Protein AF-A0A090RYE0-F1 (afdb_monomer_lite)

Secondary structure (DSSP, 8-state):
-HHHHHHHHHHTTT-----S--SPPTTTT---TT--PPPP-HHHHHHHHHH-PPTTTT-

Structure (mmCIF, N/CA/C/O backbone):
data_AF-A0A090RYE0-F1
#
_entry.id   AF-A0A090RYE0-F1
#
loop_
_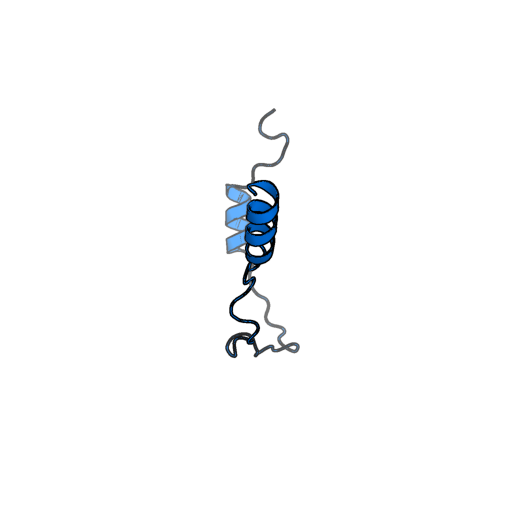atom_site.group_PDB
_atom_site.id
_atom_site.type_symbol
_atom_site.label_atom_id
_atom_site.label_alt_id
_atom_site.label_comp_id
_atom_site.label_asym_id
_atom_site.label_entity_id
_atom_site.label_seq_id
_atom_site.pdbx_PDB_ins_code
_atom_site.Cartn_x
_atom_site.Cartn_y
_atom_site.Cartn_z
_atom_site.occupancy
_atom_site.B_iso_or_equiv
_atom_site.auth_seq_id
_atom_site.auth_comp_id
_atom_site.auth_asym_id
_atom_site.auth_atom_id
_atom_site.pdbx_PDB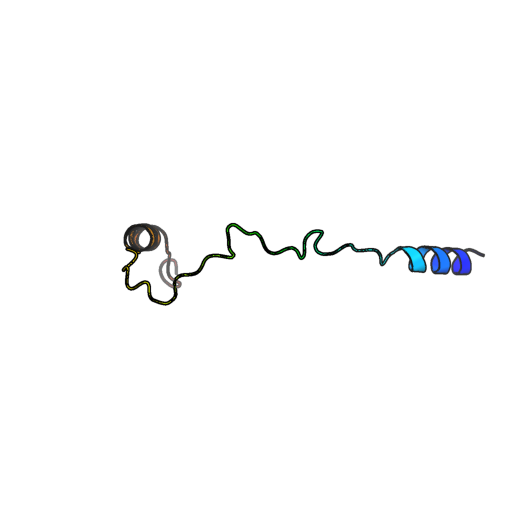_model_num
ATOM 1 N N . MET A 1 1 ? -12.050 37.410 -39.604 1.00 70.50 1 MET A N 1
ATOM 2 C CA . MET A 1 1 ? -10.767 37.423 -38.865 1.00 70.50 1 MET A CA 1
ATOM 3 C C . MET A 1 1 ? -10.861 36.736 -37.507 1.00 70.50 1 MET A C 1
ATOM 5 O O . MET A 1 1 ? -10.124 35.785 -37.302 1.00 70.50 1 MET A O 1
ATOM 9 N N . LEU A 1 2 ? -11.812 37.104 -36.636 1.00 81.00 2 LEU A N 1
ATOM 10 C CA . LEU A 1 2 ? -11.965 36.501 -35.298 1.00 81.00 2 LEU A CA 1
ATOM 11 C C . LEU A 1 2 ? -12.094 34.961 -35.297 1.00 81.00 2 LEU A C 1
ATOM 13 O O . LEU A 1 2 ? -11.448 34.296 -34.503 1.00 81.00 2 LEU A O 1
ATOM 17 N N . ARG A 1 3 ? -12.852 34.382 -36.241 1.00 83.12 3 ARG A N 1
ATOM 18 C CA . ARG A 1 3 ? -13.029 32.918 -36.356 1.00 83.12 3 ARG A CA 1
ATOM 19 C C . ARG A 1 3 ? -11.735 32.165 -36.676 1.00 83.12 3 ARG A C 1
ATOM 21 O O . ARG A 1 3 ? -11.490 31.107 -36.115 1.00 83.12 3 ARG A O 1
ATOM 28 N N . VAL A 1 4 ? -10.911 32.719 -37.565 1.00 88.38 4 VAL A N 1
ATOM 29 C CA . VAL A 1 4 ? -9.614 32.128 -37.935 1.00 88.38 4 VAL A CA 1
ATOM 30 C C . VAL A 1 4 ? -8.661 32.191 -36.743 1.00 88.38 4 VAL A C 1
ATOM 32 O O . VAL A 1 4 ? -7.982 31.217 -36.451 1.00 88.38 4 VAL A O 1
ATOM 35 N N . LEU A 1 5 ? -8.686 33.298 -35.997 1.00 90.44 5 LEU A N 1
ATOM 36 C CA . LEU A 1 5 ? -7.901 33.457 -34.776 1.00 90.44 5 LEU A CA 1
ATOM 37 C C . LEU A 1 5 ? -8.297 32.432 -33.698 1.00 90.44 5 LEU A C 1
ATOM 39 O O . LEU A 1 5 ? -7.426 31.795 -33.115 1.00 90.44 5 LEU A O 1
ATOM 43 N N . SER A 1 6 ? -9.596 32.207 -33.475 1.00 86.81 6 SER A N 1
ATOM 44 C CA . SER A 1 6 ? -10.079 31.188 -32.531 1.00 86.81 6 SER A CA 1
ATOM 45 C C . SER A 1 6 ? -9.643 29.768 -32.908 1.00 86.81 6 SER A C 1
ATOM 47 O O . SER A 1 6 ? -9.306 28.985 -32.025 1.00 86.81 6 SER A O 1
ATOM 49 N N . LEU A 1 7 ? -9.606 29.442 -34.205 1.00 88.31 7 LEU A N 1
ATOM 50 C CA . LEU A 1 7 ? -9.133 28.139 -34.686 1.00 88.31 7 LEU A CA 1
ATOM 51 C C . LEU A 1 7 ? -7.637 27.939 -34.423 1.00 88.31 7 LEU A C 1
ATOM 53 O O . LEU A 1 7 ? -7.235 26.845 -34.040 1.00 88.31 7 LEU A O 1
ATOM 57 N N . VAL A 1 8 ? -6.828 28.994 -34.559 1.00 88.62 8 VAL A N 1
ATOM 58 C CA . VAL A 1 8 ? -5.396 28.951 -34.225 1.00 88.62 8 VAL A CA 1
ATOM 59 C C . VAL A 1 8 ? -5.194 28.701 -32.731 1.00 88.62 8 VAL A C 1
ATOM 61 O O . VAL A 1 8 ? -4.403 27.838 -32.367 1.00 88.62 8 VAL A O 1
ATOM 64 N N . PHE A 1 9 ? -5.942 29.382 -31.858 1.00 86.25 9 PHE A N 1
ATOM 65 C CA . PHE A 1 9 ? -5.862 29.150 -30.409 1.00 86.25 9 PHE A CA 1
ATOM 66 C C . PHE A 1 9 ? -6.273 27.728 -30.003 1.00 86.25 9 PHE A C 1
ATOM 68 O O . PHE A 1 9 ? -5.677 27.158 -29.091 1.00 86.25 9 PHE A O 1
ATOM 75 N N . LEU A 1 10 ? -7.241 27.128 -30.702 1.00 86.06 10 LEU A N 1
ATOM 76 C CA . LEU A 1 10 ? -7.692 25.765 -30.424 1.00 86.06 10 LEU A CA 1
ATOM 77 C C . LEU A 1 10 ? -6.596 24.716 -30.685 1.00 86.06 10 LEU A C 1
ATOM 79 O O . LEU A 1 10 ? -6.545 23.712 -29.980 1.00 86.06 10 LEU A O 1
ATOM 83 N N . MET A 1 11 ? -5.682 24.962 -31.634 1.00 81.06 11 MET A N 1
ATOM 84 C CA . MET A 1 11 ? -4.576 24.039 -31.939 1.00 81.06 11 MET A CA 1
ATOM 85 C C . MET A 1 11 ? -3.549 23.911 -30.806 1.00 81.06 11 MET A C 1
ATOM 87 O O . MET A 1 11 ? -2.853 22.903 -30.730 1.00 81.06 11 MET A O 1
ATOM 91 N N . PHE A 1 12 ? -3.458 24.904 -29.917 1.00 78.62 12 PHE A N 1
ATOM 92 C CA . PHE A 1 12 ? -2.516 24.904 -28.791 1.00 78.62 12 PHE A CA 1
ATOM 93 C C . PHE A 1 12 ? -3.171 24.530 -27.454 1.00 78.62 12 PHE A C 1
ATOM 95 O O . PHE A 1 12 ? -2.478 24.417 -26.447 1.00 78.62 12 PHE A O 1
ATOM 102 N N . ALA A 1 13 ? -4.492 24.327 -27.423 1.00 79.75 13 ALA A N 1
ATOM 103 C CA . ALA A 1 13 ? -5.244 24.082 -26.192 1.00 79.75 13 ALA A CA 1
ATOM 104 C C . ALA A 1 13 ? -5.140 22.634 -25.667 1.00 79.75 13 ALA A C 1
ATOM 106 O O . ALA A 1 13 ? -5.555 22.363 -24.544 1.00 79.75 13 ALA A O 1
ATOM 107 N N . THR A 1 14 ? -4.603 21.694 -26.456 1.00 71.06 14 THR A N 1
ATOM 108 C CA . THR A 1 14 ? -4.605 20.254 -26.133 1.00 71.06 14 THR A CA 1
ATOM 109 C C . THR A 1 14 ? -3.284 19.722 -25.571 1.00 71.06 14 THR A C 1
ATOM 111 O O . THR A 1 14 ? -3.119 18.510 -25.451 1.00 71.06 14 THR A O 1
ATOM 114 N N . SER A 1 15 ? -2.328 20.577 -25.202 1.00 68.75 15 SER A N 1
ATOM 115 C CA . SER A 1 15 ? -1.056 20.163 -24.591 1.00 68.75 15 SER A CA 1
ATOM 116 C C . SER A 1 15 ? -1.199 19.885 -23.086 1.00 68.75 15 SER A C 1
ATOM 118 O O . SER A 1 15 ? -0.543 20.496 -22.246 1.00 68.75 15 SER A O 1
ATOM 120 N N . ALA A 1 16 ? -2.061 18.933 -22.725 1.00 71.06 16 ALA A N 1
ATOM 121 C CA . ALA A 1 16 ? -2.102 18.387 -21.373 1.00 71.06 16 ALA A CA 1
ATOM 122 C C . ALA A 1 16 ? -1.007 17.315 -21.229 1.00 71.06 16 ALA A C 1
ATOM 124 O O . ALA A 1 16 ? -1.149 16.196 -21.717 1.00 71.06 16 ALA A O 1
ATOM 125 N N . PHE A 1 17 ? 0.106 17.658 -20.576 1.00 69.50 17 PHE A N 1
ATOM 126 C CA . PHE A 1 17 ? 1.173 16.709 -20.246 1.00 69.50 17 PHE A CA 1
ATOM 127 C C . PHE A 1 17 ? 0.734 15.844 -19.056 1.00 69.50 17 PHE A C 1
ATOM 129 O O . PHE A 1 17 ? 1.010 16.152 -17.896 1.00 69.50 17 PHE A O 1
ATOM 136 N N . SER A 1 18 ? -0.031 14.790 -19.333 1.00 67.94 18 SER A N 1
ATOM 137 C CA . SER A 1 18 ? -0.436 13.828 -18.312 1.00 67.94 18 SER A CA 1
ATOM 138 C C . SER A 1 18 ? 0.712 12.862 -18.011 1.00 67.94 18 SER A C 1
ATOM 140 O O . SER A 1 18 ? 1.143 12.127 -18.894 1.00 67.94 18 SER A O 1
ATOM 142 N N . ALA A 1 19 ? 1.130 12.847 -16.741 1.00 63.47 19 ALA A N 1
ATOM 143 C CA . ALA A 1 19 ? 2.125 11.966 -16.121 1.00 63.47 19 ALA A CA 1
ATOM 144 C C . ALA A 1 19 ? 3.603 12.253 -16.487 1.00 63.47 19 ALA A C 1
ATOM 146 O O . ALA A 1 19 ? 4.177 11.592 -17.348 1.00 63.47 19 ALA A O 1
ATOM 147 N N . PRO A 1 20 ? 4.278 13.171 -15.764 1.00 65.50 20 PRO A N 1
ATOM 148 C CA . PRO A 1 20 ? 5.684 13.522 -15.996 1.00 65.50 20 PRO A CA 1
ATOM 149 C C . PRO A 1 20 ? 6.711 12.414 -15.703 1.00 65.50 20 PRO A C 1
ATOM 151 O O . PRO A 1 20 ? 7.903 12.658 -15.863 1.00 65.50 20 PRO A O 1
ATOM 154 N N . ARG A 1 21 ? 6.298 11.217 -15.260 1.00 63.75 21 ARG A N 1
ATOM 155 C CA . ARG A 1 21 ? 7.202 10.094 -14.967 1.00 63.75 21 ARG A CA 1
ATOM 156 C C . ARG A 1 21 ? 6.530 8.753 -15.257 1.00 63.75 21 ARG A C 1
ATOM 158 O O . ARG A 1 21 ? 5.77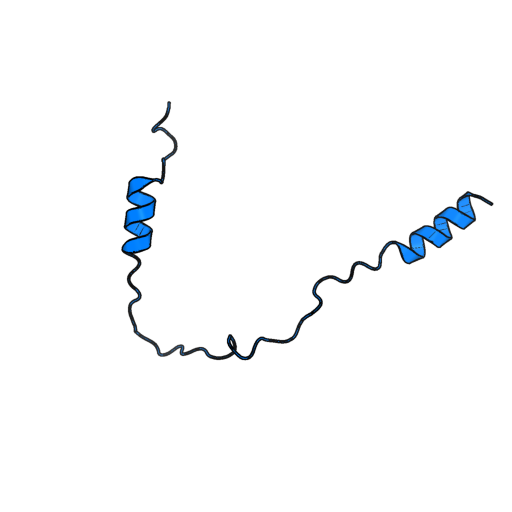5 8.255 -14.431 1.00 63.75 21 ARG A O 1
ATOM 165 N N . SER A 1 22 ? 6.835 8.170 -16.415 1.00 69.62 22 SER A N 1
ATOM 166 C CA . SER A 1 22 ? 6.568 6.754 -16.714 1.00 69.62 22 SER A CA 1
ATOM 167 C C . SER A 1 22 ? 7.642 5.821 -16.141 1.00 69.62 22 SER A C 1
ATOM 169 O O . SER A 1 22 ? 7.565 4.609 -16.313 1.00 69.62 22 SER A O 1
ATOM 171 N N . GLU A 1 23 ? 8.683 6.382 -15.526 1.00 78.38 23 GLU A N 1
ATOM 172 C CA . GLU A 1 23 ? 9.801 5.625 -14.982 1.00 78.38 23 GLU A CA 1
ATOM 173 C C . GLU A 1 23 ? 9.371 4.857 -13.733 1.00 78.38 23 GLU A C 1
ATOM 175 O O . GLU A 1 23 ? 8.862 5.435 -12.767 1.00 78.38 23 GLU A O 1
ATOM 180 N N . LEU A 1 24 ? 9.598 3.544 -13.759 1.00 78.44 24 LEU A N 1
ATOM 181 C CA . LEU A 1 24 ? 9.378 2.676 -12.614 1.00 78.44 24 LEU A CA 1
ATOM 182 C C . LEU A 1 24 ? 10.289 3.110 -11.463 1.00 78.44 24 LEU A C 1
ATOM 184 O O . LEU A 1 24 ? 11.504 3.244 -11.615 1.00 78.44 24 LEU A O 1
ATOM 188 N N . TRP A 1 25 ? 9.707 3.304 -10.284 1.00 85.00 25 TRP A N 1
ATOM 189 C CA . TRP A 1 25 ? 10.491 3.574 -9.089 1.00 85.00 25 TRP A CA 1
ATOM 190 C C . TRP A 1 25 ? 11.198 2.301 -8.630 1.00 85.00 25 TRP A C 1
ATOM 192 O O . TRP A 1 25 ? 10.548 1.343 -8.227 1.00 85.00 25 TRP A O 1
ATOM 202 N N . SER A 1 26 ? 12.532 2.329 -8.606 1.00 85.81 26 SER A N 1
ATOM 203 C CA . SER A 1 26 ? 13.378 1.205 -8.174 1.00 85.81 26 SER A CA 1
ATOM 204 C C . SER A 1 26 ? 13.078 0.706 -6.755 1.00 85.81 26 SER A C 1
ATOM 206 O O . SER A 1 26 ? 13.359 -0.443 -6.428 1.00 85.81 26 SER A O 1
ATOM 208 N N . TYR A 1 27 ? 12.480 1.550 -5.910 1.00 83.62 27 TYR A N 1
ATOM 209 C CA . TYR A 1 27 ? 11.970 1.149 -4.599 1.00 83.62 27 TYR A CA 1
ATOM 210 C C . TYR A 1 27 ? 10.834 0.115 -4.701 1.00 83.62 27 TYR A C 1
ATOM 212 O O . TYR A 1 27 ? 10.807 -0.834 -3.924 1.00 83.62 27 TYR A O 1
ATOM 220 N N . TRP A 1 28 ? 9.930 0.278 -5.672 1.00 84.69 28 TRP A N 1
ATOM 221 C CA . TRP A 1 28 ? 8.770 -0.593 -5.895 1.00 84.69 28 TRP A CA 1
ATOM 222 C C . TRP A 1 28 ? 9.060 -1.793 -6.807 1.00 84.69 28 TRP A C 1
ATOM 224 O O . TRP A 1 28 ? 8.212 -2.666 -6.935 1.00 84.69 28 TRP A O 1
ATOM 234 N N . ASP A 1 29 ? 10.251 -1.867 -7.405 1.00 86.94 29 ASP A N 1
ATOM 235 C CA . ASP A 1 29 ? 10.673 -2.955 -8.307 1.00 86.94 29 ASP A CA 1
ATOM 236 C C . ASP A 1 29 ? 10.996 -4.276 -7.572 1.00 86.94 29 ASP A C 1
ATOM 238 O O . ASP A 1 29 ? 11.234 -5.314 -8.181 1.00 86.94 29 ASP A O 1
ATOM 242 N N . LYS A 1 30 ? 11.002 -4.268 -6.233 1.00 87.12 30 LYS A N 1
ATOM 243 C CA . LYS A 1 30 ? 11.301 -5.451 -5.416 1.00 87.12 30 LYS A CA 1
ATOM 244 C C . LYS A 1 30 ? 10.013 -6.110 -4.917 1.00 87.12 30 LYS A C 1
ATOM 246 O O . LYS A 1 30 ? 9.404 -5.613 -3.973 1.00 87.12 30 LYS A O 1
ATOM 251 N N . SER A 1 31 ? 9.647 -7.262 -5.479 1.00 87.88 31 SER A N 1
ATOM 252 C CA . SER A 1 31 ? 8.635 -8.169 -4.913 1.00 87.88 31 SER A CA 1
ATOM 253 C C . SER A 1 31 ? 9.273 -9.459 -4.380 1.00 87.88 31 SER A C 1
ATOM 255 O O . SER A 1 31 ? 10.368 -9.851 -4.787 1.00 87.88 31 SER A O 1
ATOM 257 N N . ASN A 1 32 ? 8.606 -10.117 -3.428 1.00 90.38 32 ASN A N 1
ATOM 258 C CA . ASN A 1 32 ? 8.943 -11.476 -3.004 1.00 90.38 32 ASN A CA 1
ATOM 259 C C . ASN A 1 32 ? 7.664 -12.316 -2.960 1.00 90.38 32 ASN A C 1
ATOM 261 O O . ASN A 1 32 ? 6.995 -12.386 -1.931 1.00 90.38 32 ASN A O 1
ATOM 265 N N . ASP A 1 33 ? 7.357 -12.971 -4.075 1.00 87.88 33 ASP A N 1
ATOM 266 C CA . ASP A 1 33 ? 6.126 -13.750 -4.251 1.00 87.88 33 ASP A CA 1
ATOM 267 C C . ASP A 1 33 ? 6.102 -15.024 -3.390 1.00 87.88 33 ASP A C 1
ATOM 269 O O . ASP A 1 33 ? 5.045 -15.582 -3.115 1.00 87.88 33 ASP A O 1
ATOM 273 N N . SER A 1 34 ? 7.271 -15.469 -2.919 1.00 94.06 34 SER A N 1
ATOM 274 C CA . SER A 1 34 ? 7.399 -16.601 -1.995 1.00 94.06 34 SER A CA 1
ATOM 275 C C . SER A 1 34 ? 7.195 -16.216 -0.525 1.00 94.06 34 SER A C 1
ATOM 277 O O . SER A 1 34 ? 7.273 -17.073 0.355 1.00 94.06 34 SER A O 1
ATOM 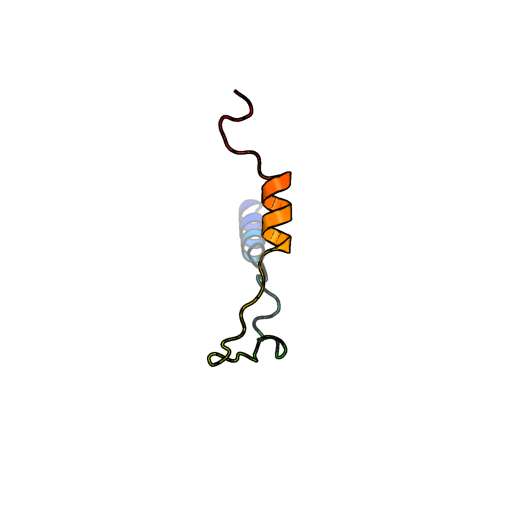279 N N . ASN A 1 35 ? 6.962 -14.932 -0.231 1.00 92.75 35 ASN A N 1
ATOM 280 C CA . ASN A 1 35 ? 6.786 -14.462 1.134 1.00 92.75 35 ASN A CA 1
ATOM 281 C C . ASN A 1 35 ? 5.476 -14.993 1.736 1.00 92.75 35 ASN A C 1
ATOM 283 O O . ASN A 1 35 ? 4.386 -14.623 1.311 1.00 92.75 35 ASN A O 1
ATOM 287 N N . THR A 1 36 ? 5.589 -15.816 2.778 1.00 93.94 36 THR A N 1
ATOM 288 C CA . THR A 1 36 ? 4.449 -16.364 3.528 1.00 93.94 36 THR A CA 1
ATOM 289 C C . THR A 1 36 ? 4.167 -15.607 4.828 1.00 93.94 36 THR A C 1
ATOM 291 O O . THR A 1 36 ? 3.449 -16.114 5.692 1.00 93.94 36 THR A O 1
ATOM 294 N N . GLN A 1 37 ? 4.771 -14.432 5.033 1.00 94.31 37 GLN A N 1
ATOM 295 C CA . GLN A 1 37 ? 4.508 -13.624 6.221 1.00 94.31 37 GLN A CA 1
ATOM 296 C C . GLN A 1 37 ? 3.037 -13.213 6.278 1.00 94.31 37 GLN A C 1
ATOM 298 O O . GLN A 1 37 ? 2.489 -12.640 5.339 1.00 94.31 37 GLN A O 1
ATOM 303 N N . SER A 1 38 ? 2.419 -13.463 7.429 1.00 93.00 38 SER A N 1
ATOM 304 C CA . SER A 1 38 ? 1.091 -12.947 7.731 1.00 93.00 38 SER A CA 1
ATOM 305 C C . SER A 1 38 ? 1.217 -11.527 8.275 1.00 93.00 38 SER A C 1
ATOM 307 O O . SER A 1 38 ? 1.868 -11.297 9.296 1.00 93.00 38 SER A O 1
ATOM 309 N N . VAL A 1 39 ? 0.605 -10.566 7.585 1.00 92.69 39 VAL A N 1
ATOM 310 C CA . VAL A 1 39 ? 0.523 -9.177 8.042 1.00 92.69 39 VAL A CA 1
ATOM 311 C C . VAL A 1 39 ? -0.736 -9.027 8.888 1.00 92.69 39 VAL A C 1
ATOM 313 O O . VAL A 1 39 ? -1.847 -9.295 8.428 1.00 92.69 39 VAL A O 1
ATOM 316 N N . SER A 1 40 ? -0.573 -8.596 10.138 1.00 95.75 40 SER A N 1
ATOM 317 C CA . SER A 1 40 ? -1.714 -8.342 11.016 1.00 95.75 40 SER A CA 1
ATOM 318 C C . SER A 1 40 ? -2.502 -7.127 10.535 1.00 95.75 40 SER A C 1
ATOM 320 O O . SER A 1 40 ? -1.962 -6.029 10.424 1.00 95.75 40 SER A O 1
ATOM 322 N N . HIS A 1 41 ? -3.800 -7.320 10.316 1.00 96.00 41 HIS A N 1
ATOM 323 C CA . HIS A 1 41 ? -4.741 -6.249 9.984 1.00 96.00 41 HIS A CA 1
ATOM 324 C C . HIS A 1 41 ? -5.503 -5.745 11.223 1.00 96.00 41 HIS A C 1
ATOM 326 O O . HIS A 1 41 ? -6.431 -4.949 11.100 1.00 96.00 41 HIS A O 1
ATOM 332 N N . GLN A 1 42 ? -5.098 -6.170 12.429 1.00 97.50 42 GLN A N 1
ATOM 333 C CA . GLN A 1 42 ? -5.798 -5.888 13.688 1.00 97.50 42 GLN A CA 1
ATOM 334 C C . GLN A 1 42 ? -5.988 -4.387 13.934 1.00 97.50 42 GLN A C 1
ATOM 336 O O . GLN A 1 42 ? -7.070 -3.962 14.322 1.00 97.50 42 GLN A O 1
ATOM 341 N N . ALA A 1 43 ? -4.954 -3.577 13.686 1.00 97.00 43 ALA A N 1
ATOM 342 C CA . ALA A 1 43 ? -5.031 -2.129 13.880 1.00 97.00 43 ALA A CA 1
ATOM 343 C C . ALA A 1 43 ? -6.090 -1.488 12.971 1.00 97.00 43 ALA A C 1
ATOM 345 O O . ALA A 1 43 ? -6.799 -0.575 13.392 1.00 97.00 43 ALA A O 1
ATOM 346 N N . TRP A 1 44 ? -6.217 -1.995 11.743 1.00 97.12 44 TRP A N 1
ATOM 347 C CA . TRP A 1 44 ? -7.209 -1.509 10.797 1.00 97.12 44 TRP A CA 1
ATOM 348 C C . TRP A 1 44 ? -8.614 -1.967 11.168 1.00 97.12 44 TRP A C 1
ATOM 350 O O . TRP A 1 44 ? -9.540 -1.160 11.166 1.00 97.12 44 TRP A O 1
ATOM 360 N N . GLN A 1 45 ? -8.749 -3.213 11.619 1.00 97.50 45 GLN A N 1
ATOM 361 C CA . GLN A 1 45 ? -10.008 -3.719 12.150 1.00 97.50 45 GLN A CA 1
ATOM 362 C C . GLN A 1 45 ? -10.488 -2.892 13.349 1.00 97.50 45 GLN A C 1
ATOM 364 O O . GLN A 1 45 ? -11.611 -2.411 13.339 1.00 97.50 45 GLN A O 1
ATOM 369 N N . SER A 1 46 ? -9.620 -2.611 14.327 1.00 97.56 46 SER A N 1
ATOM 370 C CA . SER A 1 46 ? -9.990 -1.809 15.505 1.00 97.56 46 SER A CA 1
ATOM 371 C C . SER A 1 46 ? -10.411 -0.376 15.169 1.00 97.56 46 SER A C 1
ATOM 373 O O . SER A 1 46 ? -11.195 0.225 15.903 1.00 97.56 46 SER A O 1
ATOM 375 N N . PHE A 1 47 ? -9.878 0.194 14.087 1.00 97.38 47 PHE A N 1
ATOM 376 C CA . PHE A 1 47 ? -10.327 1.487 13.584 1.00 97.38 47 PHE A CA 1
ATOM 377 C C . PHE A 1 47 ? -11.743 1.384 13.007 1.00 97.38 47 PHE A C 1
ATOM 379 O O . PHE A 1 47 ? -12.614 2.170 13.378 1.00 97.38 47 PHE A O 1
ATOM 386 N N . LEU A 1 48 ? -11.983 0.397 12.141 1.00 96.12 48 LEU A N 1
ATOM 387 C CA . LEU A 1 48 ? -13.290 0.182 11.524 1.00 96.12 48 LEU A CA 1
ATOM 388 C C . LEU A 1 48 ? -14.355 -0.151 12.570 1.00 96.12 48 LEU A C 1
ATOM 390 O O . LEU A 1 48 ? -15.402 0.479 12.563 1.00 96.12 48 LEU A O 1
ATOM 394 N N . ASP A 1 49 ? -14.059 -1.020 13.533 1.00 95.69 49 ASP A N 1
ATOM 395 C CA . ASP A 1 49 ? -14.985 -1.375 14.616 1.00 95.69 49 ASP A CA 1
ATOM 396 C C . ASP A 1 49 ? -15.463 -0.151 15.4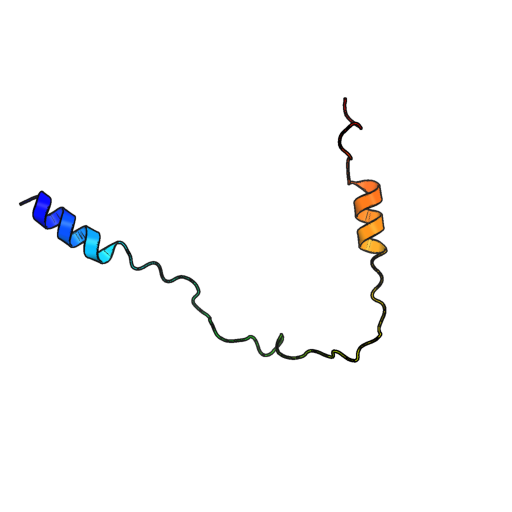10 1.00 95.69 49 ASP A C 1
ATOM 398 O O . ASP A 1 49 ? -16.557 -0.145 15.968 1.00 95.69 49 ASP A O 1
ATOM 402 N N . ARG A 1 50 ? -14.630 0.894 15.494 1.00 95.12 50 ARG A N 1
ATOM 403 C CA . ARG A 1 50 ? -14.948 2.111 16.243 1.00 95.12 50 ARG A CA 1
ATOM 404 C C . ARG A 1 50 ? -15.706 3.148 15.420 1.00 95.12 50 ARG A C 1
ATOM 406 O O . ARG A 1 50 ? -16.457 3.929 15.999 1.00 95.12 50 ARG A O 1
ATOM 413 N N . TYR A 1 51 ? -15.440 3.228 14.122 1.00 95.25 51 TYR A N 1
ATOM 414 C CA . TYR A 1 51 ? -15.821 4.391 13.315 1.00 95.25 51 TYR A CA 1
ATOM 415 C C . TYR A 1 51 ? -16.633 4.058 12.067 1.00 95.25 51 TYR A C 1
ATOM 417 O O . TYR A 1 51 ? -17.194 4.970 11.459 1.00 95.25 51 TYR A O 1
ATOM 425 N N . LEU A 1 52 ? -16.690 2.793 11.657 1.00 93.38 52 LEU A N 1
ATOM 426 C CA . LEU A 1 52 ? -17.499 2.377 10.524 1.00 93.38 52 LEU A CA 1
ATOM 427 C C . LEU A 1 52 ? -18.964 2.336 10.958 1.00 93.38 52 LEU A C 1
ATOM 429 O O . LEU A 1 52 ? -19.401 1.401 11.616 1.00 93.38 52 LEU A O 1
ATOM 433 N N . VAL A 1 53 ? -19.707 3.367 10.574 1.00 89.50 53 VAL A N 1
ATOM 434 C CA . VAL A 1 53 ? -21.162 3.409 10.719 1.00 89.50 53 VAL A CA 1
ATOM 435 C C . VAL A 1 53 ? -21.778 2.636 9.560 1.00 89.50 53 VAL A C 1
ATOM 437 O O . VAL A 1 53 ? -21.480 2.926 8.398 1.00 89.50 53 VAL A O 1
ATOM 440 N N . THR A 1 54 ? -22.633 1.664 9.864 1.00 83.75 54 THR A N 1
ATOM 441 C CA . THR A 1 54 ? -23.329 0.882 8.837 1.00 83.75 54 THR A CA 1
ATOM 442 C C . THR A 1 54 ? -24.679 1.515 8.490 1.00 83.75 54 THR A C 1
ATOM 444 O O . THR A 1 54 ? -25.328 2.155 9.322 1.00 83.75 54 THR A O 1
ATOM 447 N N . GLU A 1 55 ? -25.096 1.413 7.224 1.00 77.25 55 GLU A N 1
ATOM 448 C CA . GLU A 1 55 ? -26.401 1.932 6.798 1.00 77.25 55 GLU A CA 1
ATOM 449 C C . GLU A 1 55 ? -27.524 1.245 7.595 1.00 77.25 55 GLU A C 1
ATOM 451 O O . GLU A 1 55 ? -27.603 0.019 7.638 1.00 77.25 55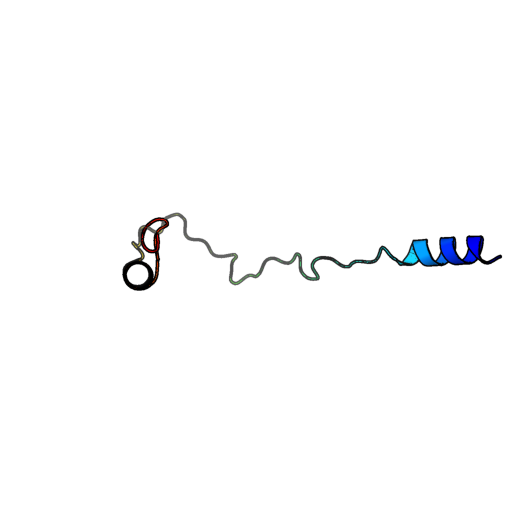 GLU A O 1
ATOM 456 N N . GLY A 1 56 ? -28.382 2.046 8.237 1.00 67.94 56 GLY A N 1
ATOM 457 C CA . GLY A 1 56 ? -29.448 1.581 9.136 1.00 67.94 56 GLY A CA 1
ATOM 458 C C . GLY A 1 56 ? -29.210 1.869 10.623 1.00 67.94 56 GLY A C 1
ATOM 459 O O . GLY A 1 56 ? -30.156 1.825 11.400 1.00 67.94 56 GLY A O 1
ATOM 460 N N . GLU A 1 57 ? -27.997 2.253 11.035 1.00 60.19 57 GLU A N 1
ATOM 461 C CA . GLU A 1 57 ? -27.710 2.650 12.430 1.00 60.19 57 GLU A CA 1
ATOM 462 C C . GLU A 1 57 ? -28.115 4.106 12.755 1.00 60.19 57 GLU A C 1
ATOM 464 O O . GLU A 1 57 ? -27.981 4.549 13.893 1.00 60.19 57 GLU A O 1
ATOM 469 N N . ASN A 1 58 ? -28.617 4.858 11.763 1.00 57.50 58 ASN A N 1
ATOM 470 C CA . ASN A 1 58 ? -29.047 6.262 11.893 1.00 57.50 58 ASN A CA 1
ATOM 471 C C . ASN A 1 58 ? -30.444 6.546 11.294 1.00 57.50 58 ASN A C 1
ATOM 473 O O . ASN A 1 58 ? -30.739 7.691 10.947 1.00 57.50 58 ASN A O 1
ATOM 477 N N . THR A 1 59 ? -31.297 5.529 11.146 1.00 55.31 59 THR A N 1
ATOM 478 C CA . THR A 1 59 ? -32.708 5.669 10.723 1.00 55.31 59 THR A CA 1
ATOM 479 C C . THR A 1 59 ? -33.626 5.036 11.747 1.00 55.31 59 THR A C 1
ATOM 481 O O . THR A 1 59 ? -34.659 5.657 12.072 1.00 55.31 59 THR A O 1
#

Organism: NCBI:txid990268

Foldseek 3Di:
DVVVVVVVVVVVPPPDPPDPDPDDDPVPVDDDPVDPDDDDCVVVVVVCVVPVDDPPPVD

Radius of gyration: 25.98 Å; chains: 1; bounding box: 46×54×55 Å

Sequence (59 aa):
MLRVLSLVFLMFATSAFSAPRSELWSYWDKSNDSNTQSVSHQAWQSFLDRYLVTEGENT

pLDDT: mean 83.72, std 11.55, range [55.31, 97.56]